Protein AF-F4Y9K2-F1 (afdb_monomer)

Structure (mmCIF, N/CA/C/O backbone):
data_AF-F4Y9K2-F1
#
_entry.id   AF-F4Y9K2-F1
#
loop_
_atom_site.group_PDB
_atom_site.id
_atom_site.type_symbol
_atom_site.label_atom_id
_atom_site.label_alt_id
_atom_site.label_comp_id
_atom_site.label_asym_id
_atom_site.label_entity_id
_atom_site.label_seq_id
_atom_site.pdbx_PDB_ins_code
_atom_site.Cartn_x
_atom_site.Cartn_y
_atom_site.Cartn_z
_atom_site.occupancy
_atom_site.B_iso_or_equiv
_atom_site.auth_seq_id
_atom_site.auth_comp_id
_atom_site.auth_asym_id
_atom_site.auth_atom_id
_atom_site.pdbx_PDB_model_num
ATOM 1 N N . MET A 1 1 ? 25.870 -1.602 -13.365 1.00 65.88 1 MET A N 1
ATOM 2 C CA . MET A 1 1 ? 24.789 -0.646 -13.054 1.00 65.88 1 MET A CA 1
ATOM 3 C C . MET A 1 1 ? 24.314 -0.977 -11.651 1.00 65.88 1 MET A C 1
ATOM 5 O O . MET A 1 1 ? 24.009 -2.137 -11.416 1.00 65.88 1 MET A O 1
ATOM 9 N N . THR A 1 2 ? 24.389 -0.037 -10.710 1.00 85.50 2 THR A N 1
ATOM 10 C CA . THR A 1 2 ? 23.986 -0.275 -9.313 1.00 85.50 2 THR A CA 1
ATOM 11 C C . THR A 1 2 ? 22.481 -0.066 -9.192 1.00 85.50 2 THR A C 1
ATOM 13 O O . THR A 1 2 ? 21.972 0.923 -9.717 1.00 85.50 2 THR A O 1
ATOM 16 N N . ILE A 1 3 ? 21.790 -1.002 -8.546 1.00 91.50 3 ILE A N 1
ATOM 17 C CA . ILE A 1 3 ? 20.373 -0.880 -8.198 1.00 91.50 3 ILE A CA 1
ATOM 18 C C . ILE A 1 3 ? 20.318 -0.343 -6.768 1.00 91.50 3 ILE A C 1
ATOM 20 O O . ILE A 1 3 ? 20.927 -0.929 -5.871 1.00 91.50 3 ILE A O 1
ATOM 24 N N . ASP A 1 4 ? 19.639 0.782 -6.568 1.00 93.62 4 ASP A N 1
ATOM 25 C CA . ASP A 1 4 ? 19.361 1.306 -5.236 1.00 93.62 4 ASP A CA 1
ATOM 26 C C . ASP A 1 4 ? 18.255 0.436 -4.597 1.00 93.62 4 ASP A C 1
ATOM 28 O O . ASP A 1 4 ? 17.264 0.130 -5.270 1.00 93.62 4 ASP A O 1
ATOM 32 N N . PRO A 1 5 ? 18.398 0.012 -3.328 1.00 93.25 5 PRO A N 1
ATOM 33 C CA . PRO A 1 5 ? 17.367 -0.759 -2.637 1.00 93.25 5 PRO A CA 1
ATOM 34 C C . PRO A 1 5 ? 16.132 0.105 -2.350 1.00 93.25 5 PRO A C 1
ATOM 36 O O . PRO A 1 5 ? 16.184 1.333 -2.440 1.00 93.25 5 PRO A O 1
ATOM 39 N N . VAL A 1 6 ? 15.033 -0.532 -1.932 1.00 95.56 6 VAL A N 1
ATOM 40 C CA . VAL A 1 6 ? 13.845 0.177 -1.434 1.00 95.56 6 VAL A CA 1
ATOM 41 C C . VAL A 1 6 ? 14.251 1.094 -0.267 1.00 95.56 6 VAL A C 1
ATOM 43 O O . VAL A 1 6 ? 14.767 0.600 0.741 1.00 95.56 6 VAL A O 1
ATOM 46 N N . PRO A 1 7 ? 14.043 2.421 -0.367 1.00 95.75 7 PRO A N 1
ATOM 47 C CA . PRO A 1 7 ? 14.421 3.342 0.698 1.00 95.75 7 PRO A CA 1
ATOM 48 C C . PRO A 1 7 ? 13.632 3.097 1.988 1.00 95.75 7 PRO A C 1
ATOM 50 O O . PRO A 1 7 ? 12.435 2.819 1.956 1.00 95.75 7 PRO A O 1
ATOM 53 N N . THR A 1 8 ? 14.268 3.278 3.143 1.00 94.75 8 THR A N 1
ATOM 54 C CA . THR A 1 8 ? 13.610 3.159 4.460 1.00 94.75 8 THR A CA 1
ATOM 55 C C . THR A 1 8 ? 13.206 4.509 5.063 1.00 94.75 8 THR A C 1
ATOM 57 O O . THR A 1 8 ? 12.485 4.547 6.057 1.00 94.75 8 THR A O 1
ATOM 60 N N . GLY A 1 9 ? 13.638 5.619 4.458 1.00 94.12 9 GLY A N 1
ATOM 61 C CA . GLY A 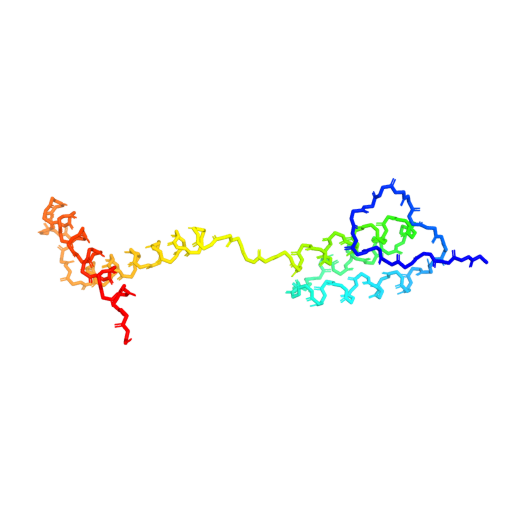1 9 ? 13.305 6.994 4.843 1.00 94.12 9 GLY A CA 1
ATOM 62 C C . GLY A 1 9 ? 12.594 7.763 3.721 1.00 94.12 9 GLY A C 1
ATOM 63 O O . GLY A 1 9 ? 12.256 7.162 2.697 1.00 94.12 9 GLY A O 1
ATOM 64 N N . PRO A 1 10 ? 12.345 9.075 3.901 1.00 96.31 10 PRO A N 1
ATOM 65 C CA . PRO A 1 10 ? 11.824 9.944 2.846 1.00 96.31 10 PRO A CA 1
ATOM 66 C C . PRO A 1 10 ? 12.663 9.872 1.564 1.00 96.31 10 PRO A C 1
ATOM 68 O O . PRO A 1 10 ? 13.887 9.742 1.611 1.00 96.31 10 PRO A O 1
ATOM 71 N N . VAL A 1 11 ? 11.986 9.931 0.416 1.00 96.88 11 VAL A N 1
ATOM 72 C CA . VAL A 1 11 ? 12.607 9.788 -0.906 1.00 96.88 11 VAL A CA 1
ATOM 73 C C . VAL A 1 11 ? 12.750 11.171 -1.535 1.00 96.88 11 VAL A C 1
ATOM 75 O O . VAL A 1 11 ? 11.798 11.694 -2.102 1.00 96.88 11 VAL A O 1
ATOM 78 N N . GLU A 1 12 ? 13.947 11.753 -1.439 1.00 97.12 12 GLU A N 1
ATOM 79 C CA . GLU A 1 12 ? 14.269 13.077 -2.009 1.00 97.12 12 GLU A CA 1
ATOM 80 C C . GLU A 1 12 ? 14.833 12.993 -3.437 1.00 97.12 12 GLU A C 1
ATOM 82 O O . GLU A 1 12 ? 14.923 13.980 -4.164 1.00 97.12 12 GLU A O 1
ATOM 87 N N . THR A 1 13 ? 15.281 11.810 -3.853 1.00 96.25 13 THR A N 1
ATOM 88 C CA . THR A 1 13 ? 15.850 11.560 -5.181 1.00 96.25 13 THR A CA 1
ATOM 89 C C . THR A 1 13 ? 15.384 10.201 -5.673 1.00 96.25 13 THR A C 1
ATOM 91 O O . THR A 1 13 ? 15.334 9.247 -4.898 1.00 96.25 13 THR A O 1
ATOM 94 N N . ALA A 1 14 ? 15.044 10.120 -6.961 1.00 96.31 14 ALA A N 1
ATOM 95 C CA . ALA A 1 14 ? 14.530 8.904 -7.578 1.00 96.31 14 ALA A CA 1
ATOM 96 C C . ALA A 1 14 ? 15.508 7.720 -7.397 1.00 96.31 14 ALA A C 1
ATOM 98 O O . ALA A 1 14 ? 16.676 7.848 -7.788 1.00 96.31 14 ALA A O 1
ATOM 99 N N . PRO A 1 15 ? 15.051 6.574 -6.848 1.00 96.44 15 PRO A N 1
ATOM 100 C CA . PRO A 1 15 ? 15.856 5.358 -6.767 1.00 96.44 15 PRO A CA 1
ATOM 101 C C . PRO A 1 15 ? 16.316 4.908 -8.154 1.00 96.44 15 PRO A C 1
ATOM 103 O O . PRO A 1 15 ? 15.530 4.867 -9.100 1.00 96.44 15 PRO A O 1
ATOM 106 N N . ARG A 1 16 ? 17.600 4.577 -8.289 1.00 94.94 16 ARG A N 1
ATOM 107 C CA . ARG A 1 16 ? 18.200 4.179 -9.567 1.00 94.94 16 ARG A CA 1
ATOM 108 C C . ARG A 1 16 ? 18.218 2.669 -9.710 1.00 94.94 16 ARG A C 1
ATOM 110 O O . ARG A 1 16 ? 18.267 1.930 -8.733 1.00 94.94 16 ARG A O 1
ATOM 117 N N . GLY A 1 17 ? 18.280 2.216 -10.953 1.00 92.19 17 GLY A N 1
ATOM 118 C CA . GLY A 1 17 ? 18.417 0.805 -11.278 1.00 92.19 17 GLY A CA 1
ATOM 119 C C . GLY A 1 17 ? 17.366 0.352 -12.270 1.00 92.19 17 GLY A C 1
ATOM 120 O O . GLY A 1 17 ? 16.467 1.101 -12.641 1.00 92.19 17 GLY A O 1
ATOM 121 N N . PHE A 1 18 ? 17.532 -0.886 -12.709 1.00 92.94 18 PHE A N 1
ATOM 122 C CA . PHE A 1 18 ? 16.537 -1.609 -13.473 1.00 92.94 18 PHE A CA 1
ATOM 123 C C . PHE A 1 18 ? 16.263 -2.901 -12.717 1.00 92.94 18 PHE A C 1
ATOM 125 O O . PHE A 1 18 ? 17.196 -3.655 -12.434 1.00 92.94 18 PHE A O 1
ATOM 132 N N . VAL A 1 19 ? 15.002 -3.111 -12.375 1.00 92.06 19 VAL A N 1
ATOM 133 C CA . VAL A 1 19 ? 14.492 -4.322 -11.746 1.00 92.06 19 VAL A CA 1
ATOM 134 C C . VAL A 1 19 ? 13.388 -4.815 -12.669 1.00 92.06 19 VAL A C 1
ATOM 136 O O . VAL A 1 19 ? 12.594 -4.008 -13.143 1.00 92.06 19 VAL A O 1
ATOM 139 N N . ASP A 1 20 ? 13.388 -6.103 -12.992 1.00 95.56 20 ASP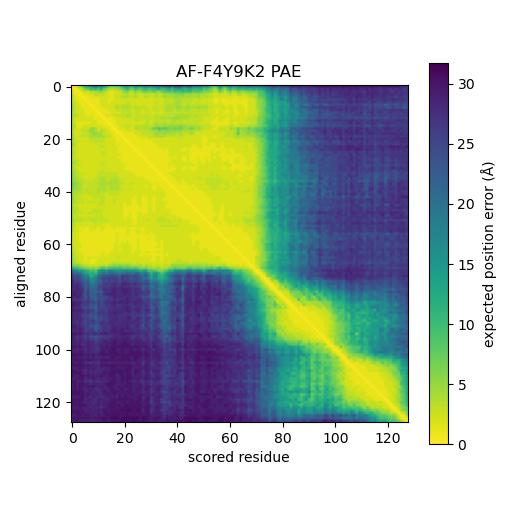 A N 1
ATOM 140 C CA . ASP A 1 20 ? 12.363 -6.658 -13.872 1.00 95.56 20 ASP A CA 1
ATOM 141 C C . ASP A 1 20 ? 11.008 -6.766 -13.161 1.00 95.56 20 ASP A C 1
ATOM 143 O O . ASP A 1 20 ? 10.934 -6.870 -11.934 1.00 95.56 20 ASP A O 1
ATOM 147 N N . ASP A 1 21 ? 9.924 -6.740 -13.937 1.00 96.56 21 ASP A N 1
ATOM 148 C CA . ASP A 1 21 ? 8.558 -6.726 -13.410 1.00 96.56 21 ASP A CA 1
ATOM 149 C C . ASP A 1 21 ? 8.292 -7.837 -12.371 1.00 96.56 21 ASP A C 1
ATOM 151 O O . ASP A 1 21 ? 7.715 -7.534 -11.323 1.00 96.56 21 ASP A O 1
ATOM 155 N N . PRO A 1 22 ? 8.747 -9.100 -12.557 1.00 97.12 22 PRO A N 1
ATOM 156 C CA . PRO A 1 22 ? 8.561 -10.144 -11.550 1.00 97.12 22 PRO A CA 1
ATOM 157 C C . PRO A 1 22 ? 9.240 -9.834 -10.213 1.00 97.12 22 PRO A C 1
ATOM 159 O O . PRO A 1 22 ? 8.648 -10.070 -9.156 1.00 97.12 22 PRO A O 1
ATOM 162 N N . GLN A 1 23 ? 10.463 -9.296 -10.229 1.00 95.38 23 GLN A N 1
ATOM 163 C CA . GLN A 1 23 ? 11.144 -8.909 -9.000 1.00 95.38 23 GLN A CA 1
ATOM 164 C C . GLN A 1 23 ? 10.486 -7.673 -8.370 1.00 95.38 23 GLN A C 1
ATOM 166 O O . GLN A 1 23 ? 10.317 -7.640 -7.153 1.00 95.38 23 GLN A O 1
ATOM 171 N N . GLN A 1 24 ? 10.047 -6.692 -9.166 1.00 97.19 24 GLN A N 1
ATOM 172 C CA . GLN A 1 24 ? 9.301 -5.530 -8.663 1.00 97.19 24 GLN A CA 1
ATOM 173 C C . GLN A 1 24 ? 7.997 -5.948 -7.970 1.00 97.19 24 GLN A C 1
ATOM 175 O O . GLN A 1 24 ? 7.688 -5.463 -6.879 1.00 97.19 24 GLN A O 1
ATOM 180 N N . LEU A 1 25 ? 7.260 -6.887 -8.574 1.00 97.69 25 LEU A N 1
ATOM 181 C CA . LEU A 1 25 ? 6.039 -7.458 -8.009 1.00 97.69 25 LEU A CA 1
ATOM 182 C C . LEU A 1 25 ? 6.315 -8.148 -6.676 1.00 97.69 25 LEU A C 1
ATOM 184 O O . LEU A 1 25 ? 5.581 -7.936 -5.711 1.00 97.69 25 LEU A O 1
ATOM 18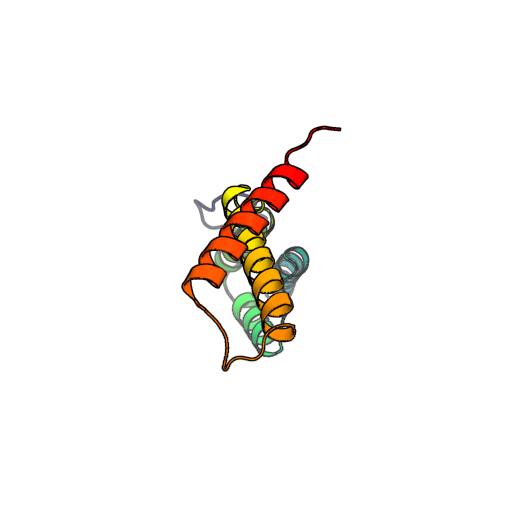8 N N . LYS A 1 26 ? 7.391 -8.940 -6.613 1.00 96.69 26 LYS A N 1
ATOM 189 C CA . LYS A 1 26 ? 7.809 -9.624 -5.390 1.00 96.69 26 LYS A CA 1
ATOM 190 C C . LYS A 1 26 ? 8.111 -8.631 -4.265 1.00 96.69 26 LYS A C 1
ATOM 192 O O . LYS A 1 26 ? 7.586 -8.799 -3.172 1.00 96.69 26 LYS A O 1
ATOM 197 N N . GLU A 1 27 ? 8.899 -7.586 -4.524 1.00 95.56 27 GLU A N 1
ATOM 198 C CA . GLU A 1 27 ? 9.221 -6.565 -3.511 1.00 95.56 27 GLU A CA 1
ATOM 199 C C . GLU A 1 27 ? 7.965 -5.846 -2.993 1.00 95.56 27 GLU A C 1
ATOM 201 O O . GLU A 1 27 ? 7.825 -5.599 -1.791 1.00 95.56 27 GLU A O 1
ATOM 206 N N . LEU A 1 28 ? 7.024 -5.534 -3.891 1.00 96.88 28 LEU A N 1
ATOM 207 C CA . LEU A 1 28 ? 5.754 -4.912 -3.527 1.00 96.88 28 LEU A CA 1
ATOM 208 C C . LEU A 1 28 ? 4.869 -5.862 -2.701 1.00 96.88 28 LEU A C 1
ATOM 210 O O . LEU A 1 28 ? 4.297 -5.450 -1.695 1.00 96.88 28 LEU A O 1
ATOM 214 N N . HIS A 1 29 ? 4.759 -7.137 -3.077 1.00 97.38 29 HIS A N 1
ATOM 215 C CA . HIS A 1 29 ? 4.000 -8.125 -2.296 1.00 97.38 29 HIS A CA 1
ATOM 216 C C . HIS A 1 29 ? 4.621 -8.357 -0.920 1.00 97.38 29 HIS A C 1
ATOM 218 O O . HIS A 1 29 ? 3.900 -8.316 0.074 1.00 97.38 29 HIS A O 1
ATOM 224 N N . ASP A 1 30 ? 5.944 -8.509 -0.849 1.00 96.19 30 ASP A N 1
ATOM 225 C CA . ASP A 1 30 ? 6.670 -8.736 0.402 1.00 96.19 30 ASP A CA 1
ATOM 226 C C . ASP A 1 30 ? 6.499 -7.561 1.385 1.00 96.19 30 ASP A C 1
ATOM 228 O O . ASP A 1 30 ? 6.517 -7.761 2.602 1.00 96.19 30 ASP A O 1
ATOM 232 N N . VAL A 1 31 ? 6.358 -6.314 0.908 1.00 96.44 31 VAL A N 1
ATOM 233 C CA . VAL A 1 31 ? 6.084 -5.174 1.802 1.00 96.44 31 VAL A CA 1
ATOM 234 C C . VAL A 1 31 ? 4.624 -5.104 2.239 1.00 96.44 31 VAL A C 1
ATOM 236 O O . VAL A 1 31 ? 4.363 -4.793 3.399 1.00 96.44 31 VAL A O 1
ATOM 239 N N . LEU A 1 32 ? 3.681 -5.396 1.339 1.00 96.94 32 LEU A N 1
ATOM 240 C CA . LEU A 1 32 ? 2.249 -5.370 1.645 1.00 96.94 32 LEU A CA 1
ATOM 241 C C . LEU A 1 32 ? 1.894 -6.460 2.666 1.00 96.94 32 LEU A C 1
ATOM 243 O O . LEU A 1 32 ? 1.158 -6.191 3.614 1.00 96.94 32 LEU A O 1
ATOM 247 N N . ASP A 1 33 ? 2.480 -7.651 2.521 1.00 96.38 33 ASP A N 1
ATOM 248 C CA . ASP A 1 33 ? 2.332 -8.762 3.466 1.00 96.38 33 ASP A CA 1
ATOM 249 C C . ASP A 1 33 ? 2.898 -8.410 4.850 1.00 96.38 33 ASP A C 1
ATOM 251 O O . ASP A 1 33 ? 2.200 -8.523 5.857 1.00 96.38 33 ASP A O 1
ATOM 255 N N . ARG A 1 34 ? 4.117 -7.851 4.911 1.00 94.25 34 ARG A N 1
ATOM 256 C CA . ARG A 1 34 ? 4.705 -7.355 6.172 1.00 94.25 34 ARG A CA 1
ATOM 257 C C . ARG A 1 34 ? 3.890 -6.238 6.824 1.00 94.25 34 ARG A C 1
ATOM 259 O O . ARG A 1 34 ? 3.930 -6.102 8.044 1.00 94.25 34 ARG A O 1
ATOM 266 N N . ALA A 1 35 ? 3.173 -5.444 6.033 1.00 94.25 35 ALA A N 1
ATOM 267 C CA . ALA A 1 35 ? 2.254 -4.421 6.522 1.00 94.25 35 ALA A CA 1
ATOM 268 C C . ALA A 1 35 ? 0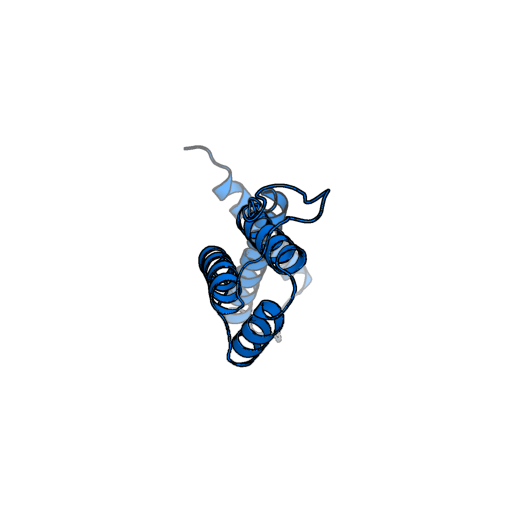.896 -4.990 6.983 1.00 94.25 35 ALA A C 1
ATOM 270 O O . ALA A 1 35 ? 0.049 -4.228 7.443 1.00 94.25 35 ALA A O 1
ATOM 271 N N . GLY A 1 36 ? 0.674 -6.305 6.866 1.00 94.94 36 GLY A N 1
ATOM 272 C CA . GLY A 1 36 ? -0.573 -6.966 7.251 1.00 94.94 36 GLY A CA 1
ATOM 273 C C . GLY A 1 36 ? -1.740 -6.687 6.300 1.00 94.94 36 GLY A C 1
ATOM 274 O O . GLY A 1 36 ? -2.897 -6.839 6.689 1.00 94.94 36 GLY A O 1
ATOM 275 N N . ILE A 1 37 ? -1.467 -6.252 5.066 1.00 95.94 37 ILE A N 1
ATOM 276 C CA . ILE A 1 37 ? -2.508 -5.892 4.101 1.00 95.94 37 ILE A CA 1
ATOM 277 C C . ILE A 1 37 ? -3.018 -7.156 3.405 1.00 95.94 37 ILE A C 1
ATOM 279 O O . ILE A 1 37 ? -2.314 -7.796 2.624 1.00 95.94 37 ILE A O 1
ATOM 283 N N . GLN A 1 38 ? -4.287 -7.493 3.635 1.00 96.44 38 GLN A N 1
ATOM 284 C CA . GLN A 1 38 ? -4.956 -8.570 2.912 1.00 96.44 38 GLN A CA 1
ATOM 285 C C . GLN A 1 38 ? -5.315 -8.125 1.487 1.00 96.44 38 GLN A C 1
ATOM 287 O O . GLN A 1 38 ? -6.122 -7.219 1.302 1.00 96.44 38 GLN A O 1
ATOM 292 N N . LEU A 1 39 ? -4.776 -8.813 0.476 1.00 97.00 39 LEU A N 1
ATOM 293 C CA . LEU A 1 39 ? -5.043 -8.501 -0.932 1.00 97.00 39 LEU A CA 1
ATOM 294 C C . LEU A 1 39 ? -6.238 -9.279 -1.498 1.00 97.00 39 LEU A C 1
ATOM 296 O O . LEU A 1 39 ? -6.242 -10.518 -1.555 1.00 97.00 39 LEU A O 1
ATOM 300 N N . GLY A 1 40 ? -7.224 -8.543 -2.001 1.00 98.00 40 GLY A N 1
ATOM 301 C CA . GLY A 1 40 ? -8.312 -9.048 -2.827 1.00 98.00 40 GLY A CA 1
ATOM 302 C C . GLY A 1 40 ? -7.896 -9.297 -4.281 1.00 98.00 40 GLY A C 1
ATOM 303 O O . GLY A 1 40 ? -6.766 -9.057 -4.703 1.00 98.00 40 GLY A O 1
ATOM 304 N N . ALA A 1 41 ? -8.833 -9.801 -5.089 1.00 98.25 41 ALA A N 1
ATOM 305 C CA . ALA A 1 41 ? -8.562 -10.132 -6.490 1.00 98.25 41 ALA A CA 1
ATOM 306 C C . ALA A 1 41 ? -8.230 -8.900 -7.349 1.00 98.25 41 ALA A C 1
ATOM 308 O O . ALA A 1 41 ? -7.426 -8.995 -8.274 1.00 98.25 41 ALA A O 1
ATOM 309 N N . HIS A 1 42 ? -8.853 -7.752 -7.069 1.00 97.88 42 HIS A N 1
ATOM 310 C CA . HIS A 1 42 ? -8.548 -6.520 -7.792 1.00 97.88 42 HIS A CA 1
ATOM 311 C C . HIS A 1 42 ? -7.181 -5.967 -7.386 1.00 97.88 42 HIS A C 1
ATOM 313 O O . HIS A 1 42 ? -6.389 -5.654 -8.267 1.00 97.88 42 HIS A O 1
ATOM 319 N N . ASP A 1 43 ? -6.866 -5.966 -6.090 1.00 98.19 43 ASP A N 1
ATOM 320 C CA . ASP A 1 43 ? -5.575 -5.504 -5.570 1.00 98.19 43 ASP A CA 1
ATOM 321 C C . ASP A 1 43 ? -4.416 -6.268 -6.207 1.00 98.19 43 ASP A C 1
ATOM 323 O O . ASP A 1 43 ? -3.443 -5.658 -6.630 1.00 98.19 43 ASP A O 1
ATOM 327 N N . ARG A 1 44 ? -4.552 -7.590 -6.388 1.00 98.06 44 ARG A N 1
ATOM 328 C CA . ARG A 1 44 ? -3.542 -8.403 -7.090 1.00 98.06 44 ARG A CA 1
ATOM 329 C C . ARG A 1 44 ? -3.319 -7.934 -8.529 1.00 98.06 44 ARG A C 1
ATOM 331 O O . ARG A 1 44 ? -2.176 -7.712 -8.918 1.00 98.06 44 ARG A O 1
ATOM 338 N N . ARG A 1 45 ? -4.391 -7.675 -9.286 1.00 98.06 45 ARG A N 1
ATOM 339 C CA . ARG A 1 45 ? -4.283 -7.112 -10.647 1.00 98.06 45 ARG A CA 1
ATOM 340 C C . ARG A 1 45 ? -3.634 -5.730 -10.641 1.00 98.06 45 ARG A C 1
ATOM 342 O O . ARG A 1 45 ? -2.867 -5.413 -11.543 1.00 98.06 45 ARG A O 1
ATOM 349 N N . ILE A 1 46 ? -3.931 -4.910 -9.632 1.00 98.19 46 ILE A N 1
ATOM 350 C CA . ILE A 1 46 ? -3.298 -3.599 -9.470 1.00 98.19 46 ILE A CA 1
ATOM 351 C C . ILE A 1 46 ? -1.810 -3.756 -9.159 1.00 98.19 46 ILE A C 1
ATOM 353 O O . ILE A 1 46 ? -1.007 -3.080 -9.786 1.00 98.19 46 ILE A O 1
ATOM 357 N N . THR A 1 47 ? -1.414 -4.666 -8.267 1.00 97.81 47 THR A N 1
ATOM 358 C CA . THR A 1 47 ? 0.007 -4.902 -7.971 1.00 97.81 47 THR A CA 1
ATOM 359 C C . THR A 1 47 ? 0.775 -5.419 -9.186 1.00 97.81 47 THR A C 1
ATOM 361 O O . THR A 1 47 ? 1.891 -4.968 -9.419 1.00 97.81 47 THR A O 1
ATOM 364 N N . GLU A 1 48 ? 0.167 -6.285 -10.005 1.00 97.69 48 GLU A N 1
ATOM 365 C CA . GLU A 1 48 ? 0.738 -6.735 -11.281 1.00 97.69 48 GLU A CA 1
ATOM 366 C C . GLU A 1 48 ? 0.907 -5.560 -12.254 1.00 97.69 48 GLU A C 1
ATOM 368 O O . GLU A 1 48 ? 1.972 -5.385 -12.841 1.00 97.69 48 GLU A O 1
ATOM 373 N N . TRP A 1 49 ? -0.104 -4.697 -12.378 1.00 98.00 49 TRP A N 1
ATOM 374 C CA . TRP A 1 49 ? -0.020 -3.509 -13.228 1.00 98.00 49 TRP A CA 1
ATOM 375 C C . TRP A 1 49 ? 1.048 -2.512 -12.753 1.00 98.00 49 TRP A C 1
ATOM 377 O O . TRP A 1 49 ? 1.836 -2.032 -13.566 1.00 98.00 49 TRP A O 1
ATOM 387 N N . VAL A 1 50 ? 1.114 -2.240 -11.446 1.00 97.50 50 VAL A N 1
ATOM 388 C CA . VAL A 1 50 ? 2.117 -1.354 -10.832 1.00 97.50 50 VAL A CA 1
ATOM 389 C C . VAL A 1 50 ? 3.527 -1.918 -11.003 1.00 97.50 50 VAL A C 1
ATOM 391 O O . VAL A 1 50 ? 4.459 -1.156 -11.241 1.00 97.50 50 VAL A O 1
ATOM 394 N N . SER A 1 51 ? 3.701 -3.241 -10.943 1.00 96.06 51 SER A N 1
ATOM 395 C CA . SER A 1 51 ? 5.010 -3.867 -11.157 1.00 96.06 51 SER A CA 1
ATOM 396 C C . SER A 1 51 ? 5.564 -3.721 -12.575 1.00 96.06 51 SER A C 1
ATOM 398 O O . SER A 1 51 ? 6.741 -3.990 -12.762 1.00 96.06 51 SER A O 1
ATOM 400 N N . GLY A 1 52 ? 4.766 -3.274 -13.550 1.00 95.62 52 GLY A N 1
ATOM 401 C CA . GLY A 1 52 ? 5.244 -2.948 -14.900 1.00 95.62 52 GLY A CA 1
ATOM 402 C C . GLY A 1 52 ? 5.747 -1.509 -15.060 1.00 95.62 52 GLY A C 1
ATOM 403 O O . GLY A 1 52 ? 6.057 -1.087 -16.174 1.00 95.62 52 GLY A O 1
ATOM 404 N N . TRP A 1 53 ? 5.758 -0.713 -13.987 1.00 97.50 53 TRP A N 1
ATOM 405 C CA . TRP A 1 53 ? 6.267 0.662 -14.003 1.00 97.50 53 TRP A CA 1
ATOM 406 C C . TRP A 1 53 ? 7.775 0.701 -13.738 1.00 97.50 53 TRP A C 1
ATOM 408 O O . TRP A 1 53 ? 8.403 -0.307 -13.433 1.00 97.50 53 TRP A O 1
ATOM 418 N N . GLU A 1 54 ? 8.390 1.876 -13.837 1.00 96.62 54 GLU A N 1
ATOM 419 C CA . GLU A 1 54 ? 9.803 2.047 -13.515 1.00 96.62 54 GLU A CA 1
ATOM 420 C C . GLU A 1 54 ? 10.139 1.763 -12.038 1.00 96.62 54 GLU A C 1
ATOM 422 O O . GLU A 1 54 ? 9.386 2.110 -11.119 1.00 96.62 54 GLU A O 1
ATOM 427 N N . TRP A 1 55 ? 11.342 1.220 -11.806 1.00 96.88 55 TRP A N 1
ATOM 428 C CA . TRP A 1 55 ? 11.843 0.883 -10.468 1.00 96.88 55 TRP A CA 1
ATOM 429 C C . TRP A 1 55 ? 11.769 2.043 -9.482 1.00 96.88 55 TRP A C 1
ATOM 431 O O . TRP A 1 55 ? 11.395 1.842 -8.329 1.00 96.88 55 TRP A O 1
ATOM 441 N N . SER A 1 56 ? 12.063 3.269 -9.921 1.00 97.69 56 SER A N 1
ATOM 442 C CA . SER A 1 56 ? 11.981 4.446 -9.054 1.00 97.69 56 SER A CA 1
ATOM 443 C C . SER A 1 56 ? 10.595 4.619 -8.442 1.00 97.69 56 SER A C 1
ATOM 445 O O . SER A 1 56 ? 10.482 5.006 -7.279 1.00 97.69 56 SER A O 1
ATOM 447 N N . THR A 1 57 ? 9.545 4.312 -9.199 1.00 97.62 57 THR A N 1
ATOM 448 C CA . THR A 1 57 ? 8.167 4.495 -8.752 1.00 97.62 57 THR A CA 1
ATOM 449 C C . THR A 1 57 ? 7.729 3.344 -7.863 1.00 97.62 57 THR A C 1
ATOM 451 O O . THR A 1 57 ? 7.217 3.595 -6.770 1.00 97.62 57 THR A O 1
ATOM 454 N N . VAL A 1 58 ? 8.025 2.099 -8.250 1.00 97.75 58 VAL A N 1
ATOM 455 C CA . VAL A 1 58 ? 7.729 0.932 -7.405 1.00 97.75 58 VAL A CA 1
ATOM 456 C C . VAL A 1 58 ? 8.456 1.041 -6.064 1.00 97.75 58 VAL A C 1
ATOM 458 O O . VAL A 1 58 ? 7.819 0.973 -5.017 1.00 97.75 58 VAL A O 1
ATOM 461 N N . ALA A 1 59 ? 9.762 1.312 -6.069 1.00 97.56 59 ALA A N 1
ATOM 462 C CA . ALA A 1 59 ? 10.553 1.461 -4.849 1.00 97.56 59 ALA A CA 1
ATOM 463 C C . ALA A 1 59 ? 10.050 2.602 -3.950 1.00 97.56 59 ALA A C 1
ATOM 465 O O . ALA A 1 59 ? 10.084 2.481 -2.725 1.00 97.56 59 ALA A O 1
ATOM 466 N N . THR A 1 60 ? 9.548 3.694 -4.534 1.00 98.06 60 THR A N 1
ATOM 467 C CA . THR A 1 60 ? 8.973 4.812 -3.771 1.00 98.06 60 THR A CA 1
ATOM 468 C C . THR A 1 60 ? 7.661 4.416 -3.089 1.00 98.06 60 THR A C 1
ATOM 470 O O . THR A 1 60 ? 7.497 4.681 -1.897 1.00 98.06 60 THR A O 1
ATOM 473 N N . ILE A 1 61 ? 6.759 3.724 -3.791 1.00 97.56 61 ILE A N 1
ATOM 474 C CA . ILE A 1 61 ? 5.499 3.222 -3.217 1.00 97.56 61 ILE A CA 1
ATOM 475 C C . ILE A 1 61 ? 5.786 2.195 -2.116 1.00 97.56 61 ILE A C 1
ATOM 477 O O . ILE A 1 61 ? 5.263 2.314 -1.007 1.00 97.56 61 ILE A O 1
ATOM 481 N N . THR A 1 62 ? 6.665 1.228 -2.385 1.00 97.31 62 THR A N 1
ATOM 482 C CA . THR A 1 62 ? 7.076 0.206 -1.413 1.00 97.31 62 THR A CA 1
ATOM 483 C C . THR A 1 62 ? 7.670 0.854 -0.158 1.00 97.31 62 THR A C 1
ATOM 485 O O . THR A 1 62 ? 7.336 0.468 0.963 1.00 97.31 62 THR A O 1
ATOM 488 N N . SER A 1 63 ? 8.474 1.910 -0.328 1.00 97.12 63 SER A N 1
ATOM 489 C CA . SER A 1 63 ? 9.013 2.703 0.779 1.00 97.12 63 SER A CA 1
ATOM 490 C C . SER A 1 63 ? 7.914 3.352 1.631 1.00 97.12 63 SER A C 1
ATOM 492 O O . SER A 1 63 ? 7.998 3.337 2.859 1.00 97.12 63 SER A O 1
ATOM 494 N N . TRP A 1 64 ? 6.860 3.902 1.020 1.00 97.38 64 TRP A N 1
ATOM 495 C CA . TRP A 1 64 ? 5.741 4.493 1.763 1.00 97.38 64 TRP A CA 1
ATOM 496 C C . TRP A 1 64 ? 5.011 3.468 2.619 1.00 97.38 64 TRP A C 1
ATOM 498 O O . TRP A 1 64 ? 4.807 3.719 3.807 1.00 97.38 64 TRP A O 1
ATOM 508 N N . VAL A 1 65 ? 4.670 2.316 2.037 1.00 96.12 65 VAL A N 1
ATOM 509 C CA . VAL A 1 65 ? 3.985 1.231 2.752 1.00 96.12 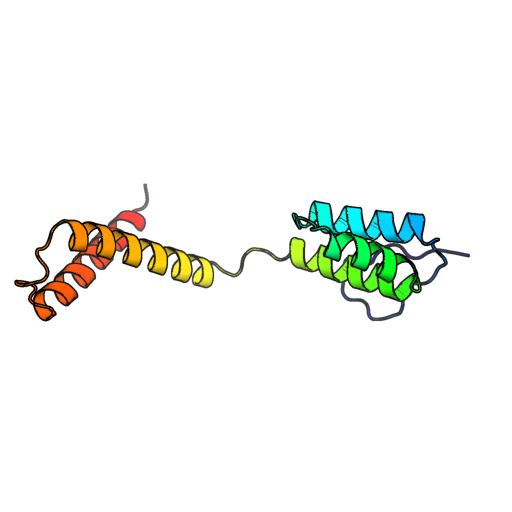65 VAL A CA 1
ATOM 510 C C . VAL A 1 65 ? 4.822 0.772 3.941 1.00 96.12 65 VAL A C 1
ATOM 512 O O . VAL A 1 65 ? 4.317 0.728 5.060 1.00 96.12 65 VAL A O 1
ATOM 515 N N . GLN A 1 66 ? 6.118 0.524 3.721 1.00 94.75 66 GLN A N 1
ATOM 516 C CA . GLN A 1 66 ? 7.033 0.112 4.782 1.00 94.75 66 GLN A CA 1
ATOM 517 C C . GLN A 1 66 ? 7.072 1.113 5.943 1.00 94.75 66 GLN A C 1
ATOM 519 O O . GLN A 1 66 ? 7.073 0.712 7.103 1.00 94.75 66 GLN A O 1
ATOM 524 N N . ARG A 1 67 ? 7.124 2.419 5.659 1.00 94.00 67 ARG A N 1
ATOM 525 C CA . ARG A 1 67 ? 7.183 3.436 6.721 1.00 94.00 67 ARG A CA 1
ATOM 526 C C . ARG A 1 67 ? 5.846 3.592 7.438 1.00 94.00 67 ARG A C 1
ATOM 528 O O . ARG A 1 67 ? 5.825 3.746 8.661 1.00 94.00 67 ARG A O 1
ATOM 535 N N . ALA A 1 68 ? 4.742 3.513 6.700 1.00 92.62 68 ALA A N 1
ATOM 536 C CA . ALA A 1 68 ? 3.401 3.562 7.268 1.00 92.62 68 ALA A CA 1
ATOM 537 C C . ALA A 1 68 ? 3.168 2.392 8.235 1.00 92.62 68 ALA A C 1
ATOM 539 O O . ALA A 1 68 ? 2.699 2.619 9.346 1.00 92.62 68 ALA A O 1
ATOM 540 N N . SER A 1 69 ? 3.600 1.176 7.882 1.00 89.06 69 SER A N 1
ATOM 541 C CA . SER A 1 69 ? 3.461 -0.002 8.751 1.00 89.06 69 SER A CA 1
ATOM 542 C C . SER A 1 69 ? 4.346 0.039 10.001 1.00 89.06 69 SER A C 1
ATOM 544 O 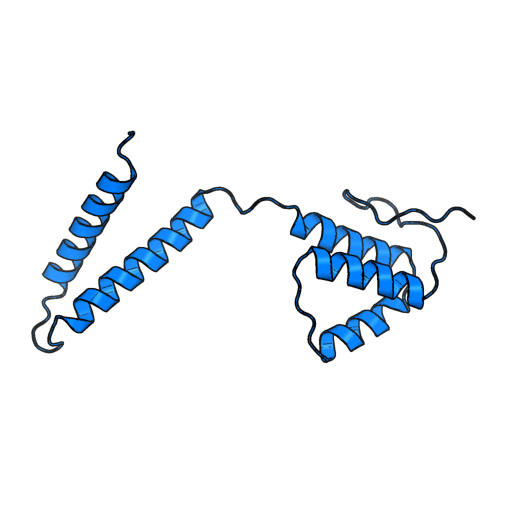O . SER A 1 69 ? 4.091 -0.683 10.958 1.00 89.06 69 SER A O 1
ATOM 546 N N . THR A 1 70 ? 5.401 0.859 10.004 1.00 83.69 70 THR A N 1
ATOM 547 C CA . THR A 1 70 ? 6.282 1.059 11.171 1.00 83.69 70 THR A CA 1
ATOM 548 C C . THR A 1 70 ? 5.917 2.271 12.020 1.00 83.69 70 THR A C 1
ATOM 550 O O . THR A 1 70 ? 6.540 2.486 13.058 1.00 83.69 70 THR A O 1
ATOM 553 N N . THR A 1 71 ? 4.958 3.091 11.581 1.00 71.38 71 THR A N 1
ATOM 554 C CA . THR A 1 71 ? 4.543 4.262 12.355 1.00 71.38 71 THR A CA 1
ATOM 555 C C . THR A 1 71 ? 3.841 3.758 13.617 1.00 71.38 71 THR A C 1
ATOM 557 O O . THR A 1 71 ? 2.854 3.032 13.490 1.00 71.38 71 THR A O 1
ATOM 560 N N . PRO A 1 72 ? 4.343 4.079 14.826 1.00 56.50 72 PRO A N 1
ATOM 561 C CA . PRO A 1 72 ? 3.706 3.654 16.062 1.00 56.50 72 PRO A CA 1
ATOM 562 C C . PRO A 1 72 ? 2.245 4.089 16.074 1.00 56.50 72 PRO A C 1
ATOM 564 O O . PRO A 1 72 ? 1.932 5.191 15.614 1.00 56.50 72 PRO A O 1
ATOM 567 N N . THR A 1 73 ? 1.382 3.225 16.616 1.00 56.62 73 THR A N 1
ATOM 568 C CA . THR A 1 73 ? -0.006 3.534 16.971 1.00 56.62 73 THR A CA 1
ATOM 569 C C . THR A 1 73 ? -0.093 4.980 17.463 1.00 56.62 73 THR A C 1
ATOM 571 O O . THR A 1 73 ? 0.751 5.366 18.284 1.00 56.62 73 THR A O 1
ATOM 574 N N . PRO A 1 74 ? -1.041 5.792 16.949 1.00 55.66 74 PRO A N 1
ATOM 575 C CA . PRO A 1 74 ? -1.154 7.191 17.331 1.00 55.66 74 PRO A CA 1
ATOM 576 C C . PRO A 1 74 ? -1.128 7.336 18.859 1.00 55.66 74 PRO A C 1
ATOM 578 O O . PRO A 1 74 ? -1.539 6.408 19.564 1.00 55.66 74 PRO A O 1
ATOM 581 N N . PRO A 1 75 ? -0.599 8.462 19.375 1.00 57.28 75 PRO A N 1
ATOM 582 C CA . PRO A 1 75 ? -0.405 8.666 20.806 1.00 57.28 75 PRO A CA 1
ATOM 583 C C . PRO A 1 75 ? -1.676 8.310 21.578 1.00 57.28 75 PRO A C 1
ATOM 585 O O . PRO A 1 75 ? -2.778 8.482 21.059 1.00 57.28 75 PRO A O 1
ATOM 588 N N . ALA A 1 76 ? -1.495 7.808 22.803 1.00 58.50 76 ALA A N 1
ATOM 589 C CA . ALA A 1 76 ? -2.526 7.200 23.644 1.00 58.50 76 ALA A CA 1
ATOM 590 C C . ALA A 1 76 ? -3.847 7.987 23.742 1.00 58.50 76 ALA A C 1
ATOM 592 O O . ALA A 1 76 ? -4.869 7.371 24.005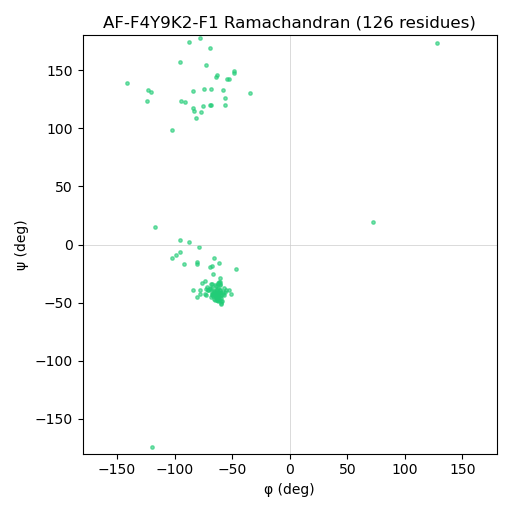 1.00 58.50 76 ALA A O 1
ATOM 593 N N . ASP A 1 77 ? -3.854 9.290 23.457 1.00 57.19 77 ASP A N 1
ATOM 594 C CA . ASP A 1 77 ? -5.066 10.102 23.310 1.00 57.19 77 ASP A CA 1
ATOM 595 C C . ASP A 1 77 ? -6.061 9.546 22.271 1.00 57.19 77 ASP A C 1
ATOM 597 O O . ASP A 1 77 ? -7.258 9.512 22.537 1.00 57.19 77 ASP A O 1
ATOM 601 N N . TYR A 1 78 ? -5.598 9.019 21.130 1.00 55.53 78 TYR A N 1
ATOM 602 C CA . TYR A 1 78 ? -6.488 8.421 20.119 1.00 55.53 78 TYR A CA 1
ATOM 603 C C . TYR A 1 78 ? -6.996 7.030 20.524 1.00 55.53 78 TYR A C 1
ATOM 605 O O . TYR A 1 78 ? -8.123 6.652 20.206 1.00 55.53 78 TYR A O 1
ATOM 613 N N . ALA A 1 79 ? -6.173 6.258 21.238 1.00 58.72 79 ALA A N 1
ATOM 614 C CA . ALA A 1 79 ? -6.583 4.967 21.784 1.00 58.72 79 ALA A CA 1
ATOM 615 C C . ALA A 1 79 ? -7.567 5.144 22.952 1.00 58.72 79 ALA A C 1
ATOM 617 O O . ALA A 1 79 ? -8.526 4.386 23.060 1.00 58.72 79 ALA A O 1
ATOM 618 N N . ALA A 1 80 ? -7.374 6.179 23.775 1.00 60.62 80 ALA A N 1
ATOM 619 C CA . ALA A 1 80 ? -8.275 6.551 24.856 1.00 60.62 80 ALA A CA 1
ATOM 620 C C . ALA A 1 80 ? -9.646 6.985 24.321 1.00 60.62 80 ALA A C 1
ATOM 622 O O . ALA A 1 80 ? -10.662 6.606 24.897 1.00 60.62 80 ALA A O 1
ATOM 623 N N . GLU A 1 81 ? -9.707 7.712 23.202 1.00 60.09 81 GLU A N 1
ATOM 624 C CA . GLU A 1 81 ? -10.974 8.115 22.576 1.00 60.09 81 GLU A CA 1
ATOM 625 C C . GLU A 1 81 ? -11.746 6.915 21.993 1.00 60.09 81 GLU A C 1
ATOM 627 O O . GLU A 1 81 ? -12.952 6.771 22.225 1.00 60.09 81 GLU A O 1
ATOM 632 N N . ALA A 1 82 ? -11.051 5.990 21.321 1.00 64.69 82 ALA A N 1
ATOM 633 C CA . ALA A 1 82 ? -11.647 4.743 20.838 1.00 64.69 82 ALA A CA 1
ATOM 634 C C . ALA A 1 82 ? -12.136 3.852 21.997 1.00 64.69 82 ALA A C 1
ATOM 636 O O . ALA A 1 82 ? -13.274 3.386 21.989 1.00 64.69 82 ALA A O 1
ATOM 637 N N . GLN A 1 83 ? -11.321 3.697 23.045 1.00 66.75 83 GLN A N 1
ATOM 638 C CA . GLN A 1 83 ? -11.660 2.900 24.225 1.00 66.75 83 GLN A CA 1
ATOM 639 C C . GLN A 1 83 ? -12.802 3.517 25.049 1.00 66.75 83 GLN A C 1
ATOM 641 O O . GLN A 1 83 ? -13.645 2.796 25.587 1.00 66.75 83 GLN A O 1
ATOM 646 N N . THR A 1 84 ? -12.882 4.849 25.093 1.00 71.81 84 THR A N 1
ATOM 647 C CA . THR A 1 84 ? -14.011 5.583 25.683 1.00 71.81 84 THR A CA 1
ATOM 648 C C . THR A 1 84 ? -15.289 5.331 24.888 1.00 71.81 84 THR A C 1
ATOM 650 O O . THR A 1 84 ? -16.331 5.059 25.478 1.00 71.81 84 THR A O 1
ATOM 653 N N . THR A 1 85 ? -15.212 5.354 23.555 1.00 76.12 85 THR A N 1
ATOM 654 C CA . THR A 1 85 ? -16.369 5.122 22.677 1.00 76.12 85 THR A CA 1
ATOM 655 C C . THR A 1 85 ? -16.928 3.706 22.827 1.00 76.12 85 THR A C 1
ATOM 657 O O . THR A 1 85 ? -18.142 3.542 22.955 1.00 76.12 85 THR A O 1
ATOM 660 N N . ASP A 1 86 ? -16.065 2.691 22.875 1.00 75.19 86 ASP A N 1
ATOM 661 C CA . ASP A 1 86 ? -16.498 1.303 23.068 1.00 75.19 86 ASP A CA 1
ATOM 662 C C . ASP A 1 86 ? -17.049 1.069 24.483 1.00 75.19 86 ASP A C 1
ATOM 664 O O . ASP A 1 86 ? -18.084 0.428 24.647 1.00 75.19 86 ASP A O 1
ATOM 668 N N . THR A 1 87 ? -16.456 1.697 25.504 1.00 79.50 87 THR A N 1
ATOM 669 C CA . THR A 1 87 ? -16.992 1.645 26.875 1.00 79.50 87 THR A CA 1
ATOM 670 C C . THR A 1 87 ? -18.375 2.292 26.975 1.00 79.50 87 THR A C 1
ATOM 672 O O . THR A 1 87 ? -19.259 1.761 27.647 1.00 79.50 87 THR A O 1
ATOM 675 N N . ILE A 1 88 ? -18.586 3.433 26.309 1.00 81.31 88 ILE A N 1
ATOM 676 C CA . ILE A 1 88 ? -19.894 4.100 26.257 1.00 81.31 88 ILE A CA 1
ATOM 677 C C . ILE A 1 88 ? -20.923 3.198 25.567 1.00 81.31 88 ILE A C 1
ATOM 679 O O . ILE A 1 88 ? -22.040 3.071 26.069 1.00 81.31 88 ILE A O 1
ATOM 683 N N . ARG A 1 89 ? -20.551 2.549 24.456 1.00 81.88 89 ARG A N 1
ATOM 684 C CA . ARG A 1 89 ? -21.430 1.621 23.732 1.00 81.88 89 ARG A CA 1
ATOM 685 C C . ARG A 1 89 ? -21.869 0.457 24.618 1.00 81.88 89 ARG A C 1
ATOM 687 O O . ARG A 1 89 ? -23.069 0.250 24.765 1.00 81.88 89 ARG A O 1
ATOM 694 N N . ASP A 1 90 ? -20.930 -0.228 25.264 1.00 81.56 90 ASP A N 1
ATOM 695 C CA . ASP A 1 90 ? -21.230 -1.386 26.116 1.00 81.56 90 ASP A CA 1
ATOM 696 C C . ASP A 1 90 ? -22.159 -1.020 27.287 1.00 81.56 90 ASP A C 1
ATOM 698 O O . ASP A 1 90 ? -23.063 -1.776 27.650 1.00 81.56 90 ASP A O 1
ATOM 702 N N . VAL A 1 91 ? -21.958 0.161 27.888 1.00 83.81 91 VAL A N 1
ATOM 703 C CA . VAL A 1 91 ? -22.808 0.650 28.986 1.00 83.81 91 VAL A CA 1
ATOM 704 C C . VAL A 1 91 ? -24.221 0.968 28.498 1.00 83.81 91 VAL A C 1
ATOM 706 O O . VAL A 1 91 ? -25.183 0.653 29.201 1.00 83.81 91 VAL A O 1
ATOM 709 N N . LEU A 1 92 ? -24.351 1.577 27.316 1.00 81.81 92 LEU A N 1
ATOM 710 C CA . LEU A 1 92 ? -25.648 1.883 26.711 1.00 81.81 92 LEU A CA 1
ATOM 711 C C . LEU A 1 92 ? -26.405 0.606 26.336 1.00 81.81 92 LEU A C 1
ATOM 713 O O . LEU A 1 92 ? -27.572 0.480 26.694 1.00 81.81 92 LEU A O 1
ATOM 717 N N . GLU A 1 93 ? -25.749 -0.354 25.685 1.00 82.31 93 GLU A N 1
ATOM 718 C CA . GLU A 1 93 ? -26.365 -1.626 25.286 1.00 82.31 93 GLU A CA 1
ATOM 719 C C . GLU A 1 93 ? -26.821 -2.436 26.505 1.00 82.31 93 GLU A C 1
ATOM 721 O O . GLU A 1 93 ? -27.969 -2.872 26.568 1.00 82.31 93 GLU A O 1
ATOM 726 N N . SER A 1 94 ? -25.974 -2.545 27.534 1.00 77.56 94 SER A N 1
ATOM 727 C CA . SER A 1 94 ? -26.320 -3.264 28.765 1.00 77.56 94 SER A CA 1
ATOM 728 C C . SER A 1 94 ? -27.540 -2.675 29.480 1.00 77.56 94 SER A C 1
ATOM 730 O O . SER A 1 94 ? -28.297 -3.418 30.103 1.00 77.56 94 SER A O 1
ATOM 732 N N . TYR A 1 95 ? -27.729 -1.355 29.425 1.00 68.50 95 TYR A N 1
ATOM 733 C CA . TYR A 1 95 ? -28.849 -0.684 30.081 1.00 68.50 95 TYR A CA 1
ATOM 734 C C . TYR A 1 95 ? -30.127 -0.708 29.236 1.00 68.50 95 TYR A C 1
ATOM 736 O O . TYR A 1 95 ? -31.199 -0.928 29.790 1.00 68.50 95 TYR A O 1
ATOM 744 N N . LEU A 1 96 ? -30.029 -0.541 27.912 1.00 76.00 96 LEU A N 1
ATOM 745 C CA . LEU A 1 96 ? -31.179 -0.655 27.006 1.00 76.00 96 LEU A CA 1
ATOM 746 C C . LEU A 1 96 ? -31.811 -2.055 27.053 1.00 76.00 96 LEU A C 1
ATOM 748 O O . LEU A 1 96 ? -33.028 -2.165 26.980 1.00 76.00 96 LEU A O 1
ATOM 752 N N . ASP A 1 97 ? -31.015 -3.102 27.278 1.00 75.94 97 ASP A N 1
ATOM 753 C CA . ASP A 1 97 ? -31.524 -4.462 27.518 1.00 75.94 97 ASP A CA 1
ATOM 754 C C . ASP A 1 97 ? -32.283 -4.614 28.853 1.00 75.94 97 ASP A C 1
ATOM 756 O O . ASP A 1 97 ? -33.024 -5.578 29.046 1.00 75.94 97 ASP A O 1
ATOM 760 N N . GLN A 1 98 ? -32.093 -3.689 29.800 1.00 68.31 98 GLN A N 1
ATOM 761 C CA . GLN A 1 98 ? -32.680 -3.740 31.144 1.00 68.31 98 GLN A CA 1
ATOM 762 C C . GLN A 1 98 ? -33.884 -2.810 31.321 1.00 68.31 98 GLN A C 1
ATOM 764 O O . GLN A 1 98 ? -34.567 -2.919 32.342 1.00 68.31 98 GLN A O 1
ATOM 769 N N . VAL A 1 99 ? -34.145 -1.900 30.377 1.00 66.56 99 VAL A N 1
ATOM 770 C CA . VAL A 1 99 ? -35.172 -0.863 30.531 1.00 66.56 99 VAL A CA 1
ATOM 771 C C . VAL A 1 99 ? -36.234 -0.947 29.443 1.00 66.56 99 VAL A C 1
ATOM 773 O O . VAL A 1 99 ? -35.929 -1.010 28.256 1.00 66.56 99 VAL A O 1
ATOM 776 N N . ASP A 1 100 ? -37.497 -0.921 29.870 1.00 67.88 100 ASP A N 1
ATOM 777 C CA . ASP A 1 100 ? -38.648 -0.797 28.981 1.00 67.88 100 ASP A CA 1
ATOM 778 C C . ASP A 1 100 ? -38.672 0.624 28.379 1.00 67.88 100 ASP A C 1
ATOM 780 O O . ASP A 1 100 ? -38.712 1.601 29.136 1.00 67.88 100 ASP A O 1
ATOM 784 N N . PRO A 1 101 ? -38.606 0.779 27.043 1.00 62.12 101 PRO A N 1
ATOM 785 C CA . PRO A 1 101 ? -38.477 2.081 26.392 1.00 62.12 101 PRO A CA 1
ATOM 786 C C . PRO A 1 101 ? -39.641 3.047 26.658 1.00 62.12 101 PRO A C 1
ATOM 788 O O . PRO A 1 101 ? -39.478 4.241 26.403 1.00 62.12 101 PRO A O 1
ATOM 791 N N . GLU A 1 102 ? -40.788 2.578 27.158 1.00 65.69 102 GLU A N 1
ATOM 792 C CA . GLU A 1 102 ? -41.942 3.446 27.441 1.00 65.69 102 GLU A CA 1
ATOM 793 C C . GLU A 1 102 ? -41.847 4.210 28.779 1.00 65.69 102 GLU A C 1
ATOM 795 O O . GLU A 1 102 ? -42.546 5.209 28.942 1.00 65.69 102 GLU A O 1
ATOM 800 N N . ASP A 1 103 ? -40.941 3.826 29.690 1.00 66.12 103 ASP A N 1
ATOM 801 C CA . ASP A 1 103 ? -40.810 4.411 31.041 1.00 66.12 103 ASP A CA 1
ATOM 802 C C . ASP A 1 103 ? -39.451 5.118 31.289 1.00 66.12 103 ASP A C 1
ATOM 804 O O . ASP A 1 103 ? -39.079 5.408 32.431 1.00 66.12 103 ASP A O 1
ATOM 808 N N . VAL A 1 104 ? -38.674 5.405 30.235 1.00 67.94 104 VAL A N 1
ATOM 809 C CA . VAL A 1 104 ? -37.326 6.000 30.358 1.00 67.94 104 VAL A CA 1
ATOM 810 C C . VAL A 1 104 ? -37.386 7.504 30.649 1.00 67.94 104 VAL A C 1
ATOM 812 O O . VAL A 1 104 ? -37.722 8.306 29.778 1.00 67.94 104 VAL A O 1
ATOM 815 N N . ASP A 1 105 ? -36.935 7.907 31.839 1.00 75.44 105 ASP A N 1
ATOM 816 C CA . ASP A 1 105 ? -36.562 9.296 32.133 1.00 75.44 105 ASP A CA 1
ATOM 817 C C . ASP A 1 105 ? -35.140 9.579 31.612 1.00 75.44 105 ASP A C 1
ATOM 819 O O . ASP A 1 105 ? -34.137 9.080 32.135 1.00 75.44 105 ASP A O 1
ATOM 823 N N . THR A 1 106 ? -35.052 10.377 30.546 1.00 72.44 106 THR A N 1
ATOM 824 C CA . THR A 1 106 ? -33.796 10.693 29.855 1.00 72.44 106 THR A CA 1
ATOM 825 C C . THR A 1 106 ? -32.822 11.528 30.689 1.00 72.44 106 THR A C 1
ATOM 827 O O . THR A 1 106 ? -31.613 11.436 30.465 1.00 72.44 106 THR A O 1
ATOM 830 N N . ASP A 1 107 ? -33.309 12.308 31.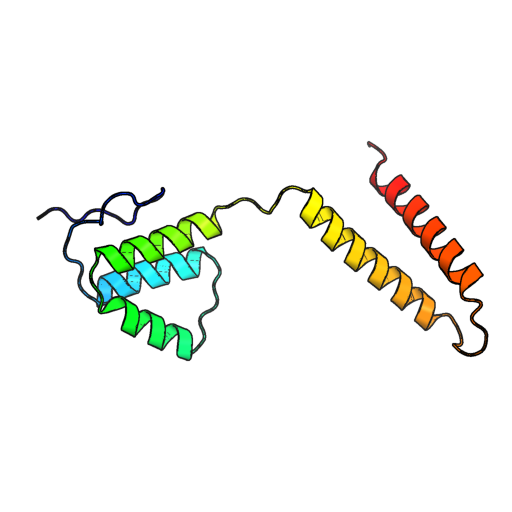657 1.00 72.88 107 ASP A N 1
ATOM 831 C CA . ASP A 1 107 ? -32.449 13.129 32.517 1.00 72.88 107 ASP A CA 1
ATOM 832 C C . ASP A 1 107 ? -31.788 12.256 33.592 1.00 72.88 107 ASP A C 1
ATOM 834 O O . ASP A 1 107 ? -30.573 12.324 33.802 1.00 72.88 107 ASP A O 1
ATOM 838 N N . ALA A 1 108 ? -32.556 11.335 34.185 1.00 74.25 108 ALA A N 1
ATOM 839 C CA . ALA A 1 108 ? -32.022 10.320 35.095 1.00 74.25 108 ALA A CA 1
ATOM 840 C C . ALA A 1 108 ? -31.024 9.374 34.391 1.00 74.25 108 ALA A C 1
ATOM 842 O O . ALA A 1 108 ? -30.041 8.926 34.995 1.00 74.25 108 ALA A O 1
ATOM 843 N N . LEU A 1 109 ? -31.249 9.096 33.101 1.00 67.62 109 LEU A N 1
ATOM 844 C CA . LEU A 1 109 ? -30.354 8.303 32.254 1.00 67.62 109 LEU A CA 1
ATOM 845 C C . LEU A 1 109 ? -28.994 8.988 32.054 1.00 67.62 109 LEU A C 1
ATOM 847 O O . LEU A 1 109 ? -27.950 8.354 32.235 1.00 67.62 109 LEU A O 1
ATOM 851 N N . ALA A 1 110 ? -28.991 10.279 31.711 1.00 73.56 110 ALA A N 1
ATOM 852 C CA . ALA A 1 110 ? -27.758 11.037 31.512 1.00 73.56 110 ALA A CA 1
ATOM 853 C C . ALA A 1 110 ? -26.897 11.071 32.790 1.00 73.56 110 ALA A C 1
ATOM 855 O O . ALA A 1 110 ? -25.673 10.911 32.732 1.00 73.56 110 ALA A O 1
ATOM 856 N N . GLU A 1 111 ? -27.537 11.204 33.954 1.00 76.88 111 GLU A N 1
ATOM 857 C CA . GLU A 1 111 ? -26.858 11.269 35.248 1.00 76.88 111 GLU A CA 1
ATOM 858 C C . GLU A 1 111 ? -26.254 9.911 35.671 1.00 76.88 111 GLU A C 1
ATOM 860 O O . GLU A 1 111 ? -25.114 9.854 36.146 1.00 76.88 111 GLU A O 1
ATOM 865 N N . GLN A 1 112 ? -26.945 8.790 35.413 1.00 73.81 112 GLN A N 1
ATOM 866 C CA . GLN A 1 112 ? -26.400 7.446 35.665 1.00 73.81 112 GLN A CA 1
ATOM 867 C C . GLN A 1 112 ? -25.196 7.109 34.781 1.00 73.81 112 GLN A C 1
ATOM 869 O O . GLN A 1 112 ? -24.229 6.508 35.267 1.00 73.81 112 GLN A O 1
ATOM 874 N N . ILE A 1 113 ? -25.235 7.491 33.501 1.00 76.62 113 ILE A N 1
ATOM 875 C CA . ILE A 1 113 ? -24.120 7.273 32.570 1.00 76.62 113 ILE A CA 1
ATOM 876 C C . ILE A 1 113 ? -22.882 8.027 33.062 1.00 76.62 113 ILE A C 1
ATOM 878 O O . ILE A 1 113 ? -21.808 7.432 33.187 1.00 76.62 113 ILE A O 1
ATOM 882 N N . ALA A 1 114 ? -23.039 9.304 33.424 1.00 78.06 114 ALA A N 1
ATOM 883 C CA . ALA A 1 114 ? -21.948 10.113 33.958 1.00 78.06 114 ALA A CA 1
ATOM 884 C C . ALA A 1 114 ? -21.340 9.496 35.232 1.00 78.06 114 ALA A C 1
ATOM 886 O O . ALA A 1 114 ? -20.116 9.416 35.364 1.00 78.06 114 ALA A O 1
ATOM 887 N N . HIS A 1 115 ? -22.179 8.988 36.144 1.00 77.62 115 HIS A N 1
ATOM 888 C CA . HIS A 1 115 ? -21.713 8.371 37.386 1.00 77.62 115 HIS A CA 1
ATOM 889 C C . HIS A 1 115 ? -20.928 7.069 37.152 1.00 77.62 115 HIS A C 1
ATOM 891 O O . HIS A 1 115 ? -19.878 6.855 37.763 1.00 77.62 115 HIS A O 1
ATOM 897 N N . ARG A 1 116 ? -21.388 6.201 36.239 1.00 76.31 116 ARG A N 1
ATOM 898 C CA . ARG A 1 116 ? -20.696 4.937 35.924 1.00 76.31 116 ARG A CA 1
ATOM 899 C C . ARG A 1 116 ? -19.365 5.156 35.206 1.00 76.31 116 ARG A C 1
ATOM 901 O O . ARG A 1 116 ? -18.398 4.462 35.518 1.00 76.31 116 ARG A O 1
ATOM 908 N N . LEU A 1 117 ? -19.290 6.132 34.300 1.00 74.06 117 LEU A N 1
ATOM 909 C CA . LEU A 1 117 ? -18.037 6.509 33.636 1.00 74.06 117 LEU A CA 1
ATOM 910 C C . LEU A 1 117 ? -17.006 7.037 34.647 1.00 74.06 117 LEU A C 1
ATOM 912 O O . LEU A 1 117 ? -15.839 6.640 34.611 1.00 74.06 117 LEU A O 1
ATOM 916 N N . ALA A 1 118 ? -17.440 7.856 35.609 1.00 77.75 118 ALA A N 1
ATOM 917 C CA . ALA A 1 118 ? -16.575 8.337 36.685 1.00 77.75 118 ALA A CA 1
ATOM 918 C C . ALA A 1 118 ? -16.074 7.195 37.595 1.00 77.75 118 ALA A C 1
ATOM 920 O O . ALA A 1 118 ? -14.901 7.155 37.957 1.00 77.75 118 ALA A O 1
ATOM 921 N N . ALA A 1 119 ? -16.933 6.227 37.929 1.00 75.06 119 ALA A N 1
ATOM 922 C CA . ALA A 1 119 ? -16.544 5.079 38.752 1.00 75.06 119 ALA A CA 1
ATOM 923 C C . ALA A 1 119 ? -15.547 4.143 38.042 1.00 75.06 119 ALA A C 1
ATOM 925 O O . ALA A 1 119 ? -14.627 3.622 38.675 1.00 75.06 119 ALA A O 1
ATOM 926 N N . ARG A 1 120 ? -15.702 3.937 36.729 1.00 68.44 120 ARG A N 1
ATOM 927 C CA . ARG A 1 120 ? -14.830 3.050 35.945 1.00 68.44 120 ARG A CA 1
ATOM 928 C C . ARG A 1 120 ? -13.448 3.650 35.700 1.00 68.44 120 ARG A C 1
ATOM 930 O O . ARG A 1 120 ? -12.449 2.972 35.914 1.00 68.44 120 ARG A O 1
ATOM 937 N N . THR A 1 121 ? -13.391 4.936 35.363 1.00 70.25 121 THR A N 1
ATOM 938 C CA . THR A 1 121 ? -12.119 5.666 35.223 1.00 70.25 121 THR A CA 1
ATOM 939 C C . THR A 1 121 ? -11.339 5.726 36.542 1.00 70.25 121 THR A C 1
ATOM 941 O O . THR A 1 121 ? -10.116 5.610 36.542 1.00 70.25 121 THR A O 1
ATOM 944 N N . ALA A 1 122 ? -12.030 5.809 37.686 1.00 70.69 122 ALA A N 1
ATOM 945 C CA . ALA A 1 122 ? -11.402 5.714 39.005 1.00 70.69 122 ALA A CA 1
ATOM 946 C C . ALA A 1 122 ? -10.848 4.309 39.324 1.00 70.69 122 ALA A C 1
ATOM 948 O O . ALA A 1 122 ? -9.818 4.199 39.989 1.00 70.69 122 ALA A O 1
ATOM 949 N N . ALA A 1 123 ? -11.498 3.239 38.851 1.00 66.62 123 ALA A N 1
ATOM 950 C CA . ALA A 1 123 ? -11.038 1.861 39.049 1.00 66.62 123 ALA A CA 1
ATOM 951 C C . ALA A 1 123 ? -9.821 1.504 38.175 1.00 66.62 123 ALA A C 1
ATOM 953 O O . ALA A 1 123 ? -8.971 0.723 38.597 1.00 66.62 123 ALA A O 1
ATOM 954 N N . GLU A 1 124 ? -9.711 2.097 36.985 1.00 55.91 124 GLU A N 1
ATOM 955 C CA . GLU A 1 124 ? -8.597 1.878 36.049 1.00 55.91 124 GLU A CA 1
ATOM 956 C C . GLU A 1 124 ? -7.336 2.700 36.406 1.00 55.91 124 GLU A C 1
ATOM 958 O O . GLU A 1 124 ? -6.240 2.375 35.955 1.00 55.91 124 GLU A O 1
ATOM 963 N N . GLY A 1 125 ? -7.461 3.730 37.255 1.00 52.47 125 GLY A N 1
ATOM 964 C CA . GLY A 1 125 ? -6.364 4.613 37.678 1.00 52.47 125 GLY A CA 1
ATOM 965 C C . GLY A 1 125 ? -5.667 4.262 39.003 1.00 52.47 125 GLY A C 1
ATOM 966 O O . GLY A 1 125 ? -4.813 5.029 39.449 1.00 52.47 125 GLY A O 1
ATOM 967 N N . ALA A 1 126 ? -6.016 3.155 39.667 1.00 41.41 126 ALA A N 1
ATOM 968 C CA . ALA A 1 126 ? -5.415 2.781 40.951 1.00 41.41 126 ALA A CA 1
ATOM 969 C C . ALA A 1 126 ? -4.079 2.024 40.754 1.00 41.41 126 ALA A C 1
ATOM 971 O O . ALA A 1 126 ? -4.086 0.930 40.184 1.00 41.41 126 ALA A O 1
ATOM 972 N N . PRO A 1 127 ? -2.926 2.549 41.218 1.00 47.81 127 PRO A N 1
ATOM 973 C CA . PRO A 1 127 ? -1.666 1.813 41.159 1.00 47.81 127 PRO A CA 1
ATOM 974 C C . PRO A 1 127 ? -1.695 0.616 42.126 1.00 47.81 127 PRO A C 1
ATOM 976 O O . PRO A 1 127 ? -2.123 0.761 43.273 1.00 47.81 127 PRO A O 1
ATOM 979 N N . SER A 1 128 ? -1.250 -0.553 41.644 1.00 48.09 128 SER A N 1
ATOM 980 C CA . SER A 1 128 ? -0.968 -1.747 42.467 1.00 48.09 128 SER A CA 1
ATO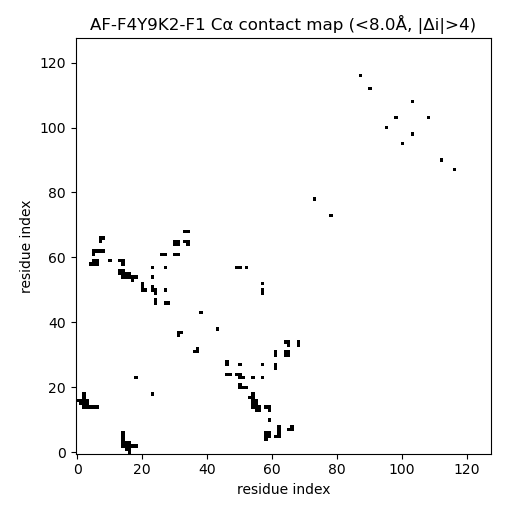M 981 C C . SER A 1 128 ? 0.229 -1.549 43.390 1.00 48.09 128 SER A C 1
ATOM 983 O O . SER A 1 128 ? 1.191 -0.869 42.965 1.00 48.09 128 SER A O 1
#

Foldseek 3Di:
DDFFAQDQDDDPDFTDDADALVVLLVLQVVLCVLLVHDDDPVNSVVSSVQSRDGPSSSSNVSNVSNNVSVDPDPPCVVVVVVVVVVVLVVVVVVVVVVDDPVPDDVVVVVVVSVVVVVVVVVVVPDDD

Organism: NCBI:txid701045

Solvent-accessible surface area (backbone atoms only — not comparable to full-atom values): 7553 Å² total; per-residue (Å²): 135,73,65,55,71,67,47,84,62,88,82,92,66,80,48,48,53,85,61,56,43,72,59,42,32,49,55,42,49,57,36,37,53,76,52,68,54,84,74,53,78,64,52,50,55,49,45,57,58,52,19,70,53,59,45,34,58,48,32,50,54,41,23,49,49,49,45,59,60,65,53,71,77,69,63,66,70,59,53,49,51,53,52,49,52,53,52,52,48,55,56,50,54,62,46,58,78,72,49,65,83,92,76,68,56,67,68,65,48,54,54,51,53,54,52,52,54,54,53,50,56,56,64,75,67,62,83,131

pLDDT: mean 83.25, std 15.19, range [41.41, 98.25]

Secondary structure (DSSP, 8-state):
-PPPPPPSS--SSPPP----HHHHHHHHHHHHHHTT----HHHHHHHHHHTTS-HHHHHHHHHHHHHHHHS----HHHHHHHHHHHHHHHHHHHHHTTS-TTS--HHHHHHHHHHHHHHHHHHHT---

Mean predicted aligned error: 15.23 Å

Sequence (128 aa):
MTIDPVPTGPVETAPRGFVDDPQQLKELHDVLDRAGIQLGAHDRRITEWVSGWEWSTVATITSWVQRASTTPTPPADYAAEAQTTDTIRDVLESYLDQVDPEDVDTDALAEQIAHRLAARTAAEGAPS

Radius of gyration: 25.09 Å; Cα contacts (8 Å, |Δi|>4): 86; chains: 1; bounding box: 67×23×57 Å